Protein AF-A0A4Q5QJ90-F1 (afdb_monomer_lite)

Foldseek 3Di:
DDPLVVQQVVLVVQAQPVLVVCVVVVQWDPPDDSCLRRDPPSADNDNVVNCVPIGDDPDD

Radius of gyration: 11.87 Å; chains: 1; bounding box: 21×29×33 Å

Sequence (60 aa):
MQPAYLTRVLRLAFLAPAVTEALLAGKVRPEMNVTMLTLRGTVEPLWAEQVARLLPARLP

pLDDT: mean 82.18, std 8.99, range [46.41, 90.94]

Secondary structure (DSSP, 8-state):
--HHHHHHHHHHHTS-HHHHHHHHTT-S-TT--HHHHHSTTSS-SSHHHHHHHHSPP---

Structure (mmCIF, N/CA/C/O backbone):
data_AF-A0A4Q5QJ90-F1
#
_entry.id   AF-A0A4Q5QJ90-F1
#
loop_
_atom_site.group_PDB
_atom_site.id
_atom_site.type_symbol
_atom_site.label_atom_id
_atom_site.label_alt_id
_atom_site.label_comp_id
_atom_site.label_asym_id
_atom_site.label_entity_id
_atom_site.label_seq_id
_atom_site.pdbx_PDB_ins_code
_atom_site.Cartn_x
_atom_site.Cartn_y
_atom_site.Cartn_z
_atom_site.occupancy
_atom_site.B_iso_or_equiv
_atom_site.auth_seq_id
_atom_site.auth_comp_id
_atom_site.auth_asym_id
_atom_site.auth_atom_id
_atom_site.pdbx_PDB_model_num
ATOM 1 N N . MET A 1 1 ? 9.535 -15.343 -14.433 1.00 58.53 1 MET A N 1
ATOM 2 C CA . MET A 1 1 ? 8.646 -14.406 -13.705 1.00 58.53 1 MET A CA 1
ATOM 3 C C . MET A 1 1 ? 8.133 -13.353 -14.675 1.00 58.53 1 MET A C 1
ATOM 5 O O . MET A 1 1 ? 8.911 -12.901 -15.504 1.00 58.53 1 MET A O 1
ATOM 9 N N . GLN A 1 2 ? 6.853 -12.976 -14.613 1.00 82.56 2 GLN A N 1
ATOM 10 C CA . GLN A 1 2 ? 6.316 -11.915 -15.475 1.00 82.56 2 GLN A CA 1
ATOM 11 C C . GLN A 1 2 ? 6.804 -10.531 -14.987 1.00 82.56 2 GLN A C 1
ATOM 13 O O . GLN A 1 2 ? 6.650 -10.241 -13.798 1.00 82.56 2 GLN A O 1
ATOM 18 N N . PRO A 1 3 ? 7.339 -9.650 -15.857 1.00 77.62 3 PRO A N 1
ATOM 19 C CA . PRO A 1 3 ? 7.861 -8.329 -15.463 1.00 77.62 3 PRO A CA 1
ATOM 20 C C . PRO A 1 3 ? 6.861 -7.450 -14.691 1.00 77.62 3 PRO A C 1
ATOM 22 O O . PRO A 1 3 ? 7.230 -6.703 -13.780 1.00 77.62 3 PRO A O 1
ATOM 25 N N . ALA A 1 4 ? 5.570 -7.580 -15.009 1.00 79.44 4 ALA A N 1
ATOM 26 C CA . ALA A 1 4 ? 4.494 -6.874 -14.321 1.00 79.44 4 ALA A CA 1
ATOM 27 C C . ALA A 1 4 ? 4.339 -7.309 -12.853 1.00 79.44 4 ALA A C 1
ATOM 29 O O . ALA A 1 4 ? 4.083 -6.471 -11.992 1.00 79.44 4 ALA A O 1
ATOM 30 N N . TYR A 1 5 ? 4.535 -8.596 -12.552 1.00 80.06 5 TYR A N 1
ATOM 31 C CA . TYR A 1 5 ? 4.455 -9.117 -11.187 1.00 80.06 5 TYR A CA 1
ATOM 32 C C . TYR A 1 5 ? 5.583 -8.559 -10.316 1.00 80.06 5 TYR A C 1
ATOM 34 O O . TYR A 1 5 ? 5.318 -8.015 -9.247 1.00 80.06 5 TYR A O 1
ATOM 42 N N . LEU A 1 6 ? 6.824 -8.596 -10.816 1.00 84.62 6 LEU A N 1
ATOM 43 C CA . LEU A 1 6 ? 7.983 -8.055 -10.100 1.00 84.62 6 LEU A CA 1
ATOM 44 C C . LEU A 1 6 ? 7.804 -6.564 -9.781 1.00 84.62 6 LEU A C 1
ATOM 46 O O . LEU A 1 6 ? 8.080 -6.130 -8.669 1.00 84.62 6 LEU A O 1
ATOM 50 N N . THR A 1 7 ? 7.264 -5.791 -10.724 1.00 79.69 7 THR A N 1
ATOM 51 C CA . THR A 1 7 ? 6.999 -4.360 -10.517 1.00 79.69 7 THR A CA 1
ATOM 52 C C . THR A 1 7 ? 5.967 -4.115 -9.411 1.00 79.69 7 THR A C 1
ATOM 54 O O . THR A 1 7 ? 6.120 -3.182 -8.624 1.00 79.69 7 THR A O 1
ATOM 57 N N . ARG A 1 8 ? 4.917 -4.944 -9.326 1.00 77.44 8 ARG A N 1
ATOM 58 C CA . ARG A 1 8 ? 3.912 -4.849 -8.253 1.00 77.44 8 ARG A CA 1
ATOM 59 C C . ARG A 1 8 ? 4.516 -5.186 -6.892 1.00 77.44 8 ARG A C 1
ATOM 61 O O . ARG A 1 8 ? 4.284 -4.449 -5.942 1.00 77.44 8 ARG A O 1
ATOM 68 N N . VAL A 1 9 ? 5.323 -6.245 -6.820 1.00 81.25 9 VAL A N 1
ATOM 69 C CA . VAL A 1 9 ? 6.024 -6.643 -5.588 1.00 81.25 9 VAL A CA 1
ATOM 70 C C . VAL A 1 9 ? 6.974 -5.541 -5.119 1.00 81.25 9 VAL A C 1
ATOM 72 O O . VAL A 1 9 ? 6.938 -5.168 -3.951 1.00 81.25 9 VAL A O 1
ATOM 75 N N . LEU A 1 10 ? 7.763 -4.962 -6.029 1.00 81.00 10 LEU A N 1
ATOM 76 C CA . LEU A 1 10 ? 8.664 -3.859 -5.694 1.00 81.00 10 LEU A CA 1
ATOM 77 C C . LEU A 1 10 ? 7.900 -2.639 -5.163 1.00 81.00 10 LEU A C 1
ATOM 79 O O . LEU A 1 10 ? 8.314 -2.071 -4.162 1.00 81.00 10 LEU A O 1
ATOM 83 N N . ARG A 1 11 ? 6.760 -2.259 -5.757 1.00 77.62 11 ARG A N 1
ATOM 84 C CA . ARG A 1 11 ? 5.942 -1.143 -5.236 1.00 77.62 11 ARG A CA 1
ATOM 85 C C . ARG A 1 11 ? 5.468 -1.375 -3.810 1.00 77.62 11 ARG A C 1
ATOM 87 O O . ARG A 1 11 ? 5.551 -0.462 -2.997 1.00 77.62 11 ARG A O 1
ATOM 94 N N . LEU A 1 12 ? 5.003 -2.586 -3.514 1.00 80.00 12 LEU A N 1
ATOM 95 C CA . LEU A 1 12 ? 4.578 -2.945 -2.164 1.00 80.00 12 LEU A CA 1
ATOM 96 C C . LEU A 1 12 ? 5.747 -2.889 -1.170 1.00 80.00 12 LEU A C 1
ATOM 98 O O . LEU A 1 12 ? 5.556 -2.432 -0.049 1.00 80.00 12 LEU A O 1
ATOM 102 N N . ALA A 1 13 ? 6.958 -3.272 -1.587 1.00 82.25 13 ALA A N 1
ATOM 103 C CA . ALA A 1 13 ? 8.155 -3.188 -0.748 1.00 82.25 13 ALA A CA 1
ATOM 104 C C . ALA A 1 13 ? 8.572 -1.744 -0.397 1.00 82.25 13 ALA A C 1
ATOM 106 O O . ALA A 1 13 ? 9.279 -1.543 0.586 1.00 82.25 13 ALA A O 1
ATOM 107 N N . PHE A 1 14 ? 8.130 -0.745 -1.171 1.00 84.81 14 PHE A N 1
ATOM 108 C CA . PHE A 1 14 ? 8.408 0.679 -0.933 1.00 84.81 14 PHE A CA 1
ATOM 109 C C . PHE A 1 14 ? 7.234 1.446 -0.302 1.00 84.81 14 PHE A C 1
ATOM 111 O O . PHE A 1 14 ? 7.265 2.681 -0.246 1.00 84.81 14 PHE A O 1
ATOM 118 N N . LEU A 1 15 ? 6.210 0.741 0.190 1.00 89.06 15 LEU A N 1
ATOM 119 C CA . LEU A 1 15 ? 5.168 1.368 1.000 1.00 89.06 15 LEU A CA 1
ATOM 120 C C . LEU A 1 15 ? 5.760 1.956 2.283 1.00 89.06 15 LEU A C 1
ATOM 122 O O . LEU A 1 15 ? 6.634 1.366 2.919 1.00 89.06 15 LEU A O 1
ATOM 126 N N . ALA A 1 16 ? 5.253 3.122 2.674 1.00 90.88 16 ALA A N 1
ATOM 127 C CA . ALA A 1 16 ? 5.593 3.755 3.932 1.00 90.88 16 ALA A CA 1
ATOM 128 C C . ALA A 1 16 ? 5.290 2.784 5.086 1.00 90.88 16 ALA A C 1
ATOM 130 O O . ALA A 1 16 ? 4.183 2.239 5.128 1.00 90.88 16 ALA A O 1
ATOM 131 N N . PRO A 1 17 ? 6.201 2.606 6.060 1.00 88.69 17 PRO A N 1
ATOM 132 C CA . PRO A 1 17 ? 5.985 1.679 7.171 1.00 88.69 17 PRO A CA 1
ATOM 133 C C . PRO A 1 17 ? 4.641 1.890 7.880 1.00 88.69 17 PRO A C 1
ATOM 135 O O . PRO A 1 17 ? 3.905 0.939 8.105 1.00 88.69 17 PRO A O 1
ATOM 138 N N . ALA A 1 18 ? 4.248 3.146 8.123 1.00 88.75 18 ALA A N 1
ATOM 139 C CA . ALA A 1 18 ? 2.958 3.475 8.735 1.00 88.75 18 ALA A CA 1
ATOM 140 C C . ALA A 1 18 ? 1.743 3.006 7.910 1.00 88.75 18 ALA A C 1
ATOM 142 O O . ALA A 1 18 ? 0.717 2.645 8.482 1.00 88.75 18 ALA A O 1
ATOM 143 N N . VAL A 1 19 ? 1.852 2.999 6.577 1.00 88.94 19 VAL A N 1
ATOM 144 C CA . VAL A 1 19 ? 0.803 2.480 5.688 1.00 88.94 19 VAL A CA 1
ATOM 145 C C . VAL A 1 19 ? 0.730 0.961 5.783 1.00 88.94 19 VAL A C 1
ATOM 147 O O . VAL A 1 19 ? -0.366 0.418 5.890 1.00 88.94 19 VAL A O 1
ATOM 150 N N . THR A 1 20 ? 1.879 0.283 5.805 1.00 89.56 20 THR A N 1
ATOM 151 C CA . THR A 1 20 ? 1.954 -1.172 5.993 1.00 89.56 20 THR A CA 1
ATOM 152 C C . THR A 1 20 ? 1.331 -1.592 7.323 1.00 89.56 20 THR A C 1
ATOM 154 O O . THR A 1 20 ? 0.455 -2.453 7.338 1.00 89.56 20 THR A O 1
ATOM 157 N N . GLU A 1 21 ? 1.697 -0.933 8.424 1.00 90.50 21 GLU A N 1
ATOM 158 C CA . GLU A 1 21 ? 1.130 -1.206 9.750 1.00 90.50 21 GLU A CA 1
ATOM 159 C C . GLU A 1 21 ? -0.385 -0.970 9.792 1.00 90.50 21 GLU A C 1
ATOM 161 O O . GLU A 1 21 ? -1.141 -1.787 10.317 1.00 90.50 21 GLU A O 1
ATOM 166 N N . ALA A 1 22 ? -0.865 0.127 9.198 1.00 87.75 22 ALA A N 1
ATOM 167 C CA . ALA A 1 22 ? -2.294 0.409 9.133 1.00 87.75 22 ALA A CA 1
ATOM 168 C C . ALA A 1 22 ? -3.053 -0.626 8.293 1.00 87.75 22 ALA A C 1
ATOM 170 O O . ALA A 1 22 ? -4.156 -1.015 8.671 1.00 87.75 22 ALA A O 1
ATOM 171 N N . LEU A 1 23 ? -2.470 -1.092 7.186 1.00 87.31 23 LEU A N 1
ATOM 172 C CA . LEU A 1 23 ? -3.049 -2.134 6.340 1.00 87.31 23 LEU A CA 1
ATOM 173 C C . LEU A 1 23 ? -3.171 -3.457 7.105 1.00 87.31 23 LEU A C 1
ATOM 175 O O . LEU A 1 23 ? -4.235 -4.072 7.081 1.00 87.31 23 LEU A O 1
ATOM 179 N N . LEU A 1 24 ? -2.129 -3.840 7.850 1.00 87.19 24 LEU A N 1
ATOM 180 C CA . LEU A 1 24 ? -2.150 -5.012 8.732 1.00 87.19 24 LEU A CA 1
ATOM 181 C C . LEU A 1 24 ? -3.166 -4.864 9.874 1.00 87.19 24 LEU A C 1
ATOM 183 O O . LEU A 1 24 ? -3.820 -5.834 10.248 1.00 87.19 24 LEU A O 1
ATOM 187 N N . ALA A 1 25 ? -3.342 -3.650 10.398 1.00 87.94 25 ALA A N 1
ATOM 188 C CA . ALA A 1 25 ? -4.312 -3.347 11.447 1.00 87.94 25 ALA A CA 1
ATOM 189 C C . ALA A 1 25 ? -5.752 -3.132 10.937 1.00 87.94 25 ALA A C 1
ATOM 191 O O . ALA A 1 25 ? -6.642 -2.883 11.751 1.00 87.94 25 ALA A O 1
ATOM 192 N N . GLY A 1 26 ? -5.990 -3.157 9.619 1.00 86.56 26 GLY A N 1
ATOM 193 C CA . GLY A 1 26 ? -7.291 -2.832 9.018 1.00 86.56 26 GLY A CA 1
ATOM 194 C C . GLY A 1 26 ? -7.719 -1.364 9.183 1.00 86.56 26 GLY A C 1
ATOM 195 O O . GLY A 1 26 ? -8.904 -1.054 9.112 1.00 86.56 26 GLY A O 1
ATOM 196 N N . LYS A 1 27 ? -6.773 -0.448 9.421 1.00 87.31 27 LYS A N 1
ATOM 197 C CA . LYS A 1 27 ? -6.987 0.984 9.722 1.00 87.31 27 LYS A CA 1
ATOM 198 C C . LYS A 1 27 ? -6.692 1.886 8.522 1.00 87.31 27 LYS A C 1
ATOM 200 O O . LYS A 1 27 ? -6.000 2.897 8.629 1.00 87.31 27 LYS A O 1
ATOM 205 N N . VAL A 1 28 ? -7.192 1.491 7.365 1.00 86.44 28 VAL A N 1
ATOM 206 C CA . VAL A 1 28 ? -6.987 2.173 6.083 1.00 86.44 28 VAL A CA 1
ATOM 207 C C . VAL A 1 28 ? -8.290 2.800 5.610 1.00 86.44 28 VAL A C 1
ATOM 209 O O . VAL A 1 28 ? -9.362 2.469 6.117 1.00 86.44 28 VAL A O 1
ATOM 212 N N . ARG A 1 29 ? -8.212 3.743 4.668 1.00 83.88 29 ARG A N 1
ATOM 213 C CA . ARG A 1 29 ? -9.415 4.374 4.111 1.00 83.88 29 ARG A CA 1
ATOM 214 C C . ARG A 1 29 ? -10.320 3.333 3.425 1.00 83.88 29 ARG A C 1
ATOM 216 O O . ARG A 1 29 ? -9.782 2.454 2.749 1.00 83.88 29 ARG A O 1
ATOM 223 N N . PRO A 1 30 ? -11.659 3.437 3.536 1.00 82.50 30 PRO A N 1
ATOM 224 C CA . PRO A 1 30 ? -12.587 2.492 2.904 1.00 82.50 30 PRO A CA 1
ATOM 225 C C . PRO A 1 30 ? -12.424 2.385 1.384 1.00 82.50 30 PRO A C 1
ATOM 227 O O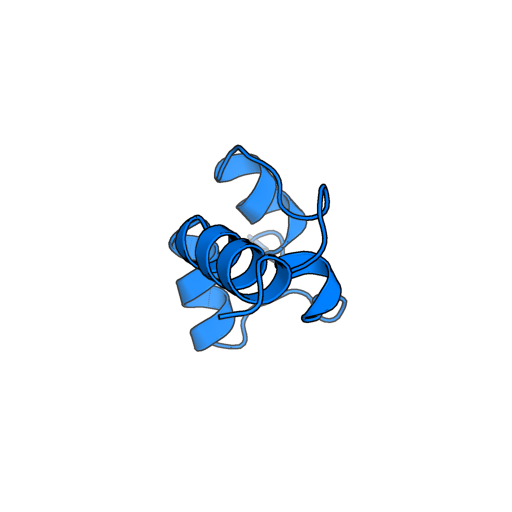 . PRO A 1 30 ? -12.679 1.338 0.798 1.00 82.50 30 PRO A O 1
ATOM 230 N N . GLU A 1 31 ? -11.981 3.463 0.738 1.00 83.56 31 GLU A N 1
ATOM 231 C CA . GLU A 1 31 ? -11.806 3.530 -0.713 1.00 83.56 31 GLU A CA 1
ATOM 232 C C . GLU A 1 31 ? -10.514 2.843 -1.186 1.00 83.56 31 GLU A C 1
ATOM 234 O O . GLU A 1 31 ? -10.293 2.681 -2.391 1.00 83.56 31 GLU A O 1
ATOM 239 N N . MET A 1 32 ? -9.641 2.446 -0.255 1.00 83.94 32 ME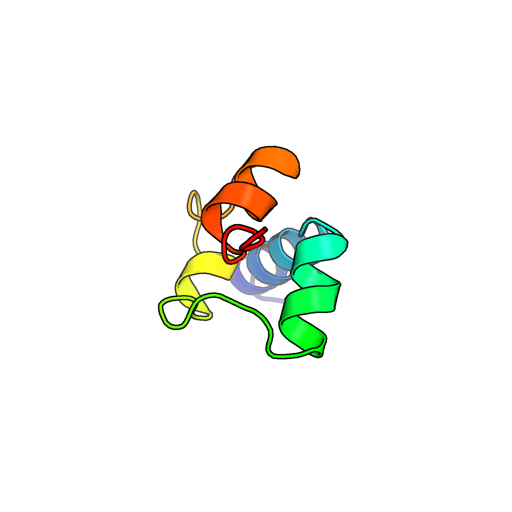T A N 1
ATOM 240 C CA . MET A 1 32 ? -8.357 1.848 -0.579 1.00 83.94 32 MET A CA 1
ATOM 241 C C . MET A 1 32 ? -8.537 0.416 -1.089 1.00 83.94 32 MET A C 1
ATOM 243 O O . MET A 1 32 ? -9.129 -0.442 -0.438 1.00 83.94 32 MET A O 1
ATOM 247 N N . ASN A 1 33 ? -7.969 0.136 -2.260 1.00 84.81 33 ASN A N 1
ATOM 248 C CA . ASN A 1 33 ? -8.027 -1.177 -2.893 1.00 84.81 33 ASN A CA 1
ATOM 249 C C . ASN A 1 33 ? -6.666 -1.585 -3.480 1.00 84.81 33 ASN A C 1
ATOM 251 O O . ASN A 1 33 ? -5.731 -0.788 -3.576 1.00 84.81 33 ASN A O 1
ATOM 255 N N . VAL A 1 34 ? -6.558 -2.845 -3.912 1.00 82.25 34 VAL A N 1
ATOM 256 C CA . VAL A 1 34 ? -5.313 -3.401 -4.476 1.00 82.25 34 VAL A CA 1
ATOM 257 C C . VAL A 1 34 ? -4.820 -2.627 -5.704 1.00 82.25 34 VAL A C 1
ATOM 259 O O . VAL A 1 34 ? -3.616 -2.515 -5.932 1.00 82.25 34 VAL A O 1
ATOM 262 N N . THR A 1 35 ? -5.732 -2.050 -6.485 1.00 84.50 35 THR A N 1
ATOM 263 C CA . THR A 1 35 ? -5.416 -1.281 -7.692 1.00 84.50 35 THR A CA 1
ATOM 264 C C . THR A 1 35 ? -4.633 -0.016 -7.347 1.00 84.50 35 THR A C 1
ATOM 266 O O . THR A 1 35 ? -3.629 0.272 -8.001 1.00 84.50 35 THR A O 1
ATOM 269 N N . MET A 1 36 ? -5.013 0.680 -6.271 1.00 85.00 36 MET A N 1
ATOM 270 C CA . MET A 1 36 ? -4.293 1.858 -5.776 1.00 85.00 36 MET A CA 1
ATOM 271 C C . MET A 1 36 ? -2.852 1.545 -5.347 1.00 85.00 36 MET A C 1
ATOM 273 O O . MET A 1 36 ? -1.976 2.392 -5.499 1.00 85.00 36 MET A O 1
ATOM 277 N N . LEU A 1 37 ? -2.578 0.325 -4.878 1.00 82.31 37 LEU A N 1
ATOM 278 C CA . LEU A 1 37 ? -1.246 -0.079 -4.407 1.00 82.31 37 LEU A CA 1
ATOM 279 C C . LEU A 1 37 ? -0.352 -0.660 -5.513 1.00 82.31 37 LEU A C 1
ATOM 281 O O . LEU A 1 37 ? 0.868 -0.712 -5.371 1.00 82.31 37 LEU A O 1
ATOM 285 N N . THR A 1 38 ? -0.942 -1.137 -6.612 1.00 78.31 38 THR A N 1
ATOM 286 C CA . THR A 1 38 ? -0.226 -1.979 -7.585 1.00 78.31 38 THR A CA 1
ATOM 287 C C . THR A 1 38 ? -0.110 -1.376 -8.983 1.00 78.31 38 THR A C 1
ATOM 289 O O . THR A 1 38 ? 0.798 -1.763 -9.732 1.00 78.31 38 THR A O 1
ATOM 292 N N . LEU A 1 39 ? -0.961 -0.416 -9.359 1.00 78.56 39 LEU A N 1
ATOM 293 C CA . LEU A 1 39 ? -0.849 0.270 -10.647 1.00 78.56 39 LEU A CA 1
ATOM 294 C C . LEU A 1 39 ? 0.300 1.291 -10.674 1.00 78.56 39 LEU A C 1
ATOM 296 O O . LEU A 1 39 ? 0.875 1.684 -9.662 1.00 78.56 39 LEU A O 1
ATOM 300 N N . ARG A 1 40 ? 0.732 1.656 -11.886 1.00 70.44 40 ARG A N 1
ATOM 301 C CA . ARG A 1 40 ? 1.798 2.648 -12.080 1.00 70.44 40 ARG A CA 1
ATOM 302 C C . ARG A 1 40 ? 1.235 4.043 -11.832 1.00 70.44 40 ARG A C 1
ATOM 304 O O . ARG A 1 40 ? 0.187 4.362 -12.374 1.00 70.44 40 ARG A O 1
ATOM 311 N N . GLY A 1 41 ? 1.955 4.856 -11.059 1.00 74.00 41 GLY A N 1
ATOM 312 C CA . GLY A 1 41 ? 1.569 6.241 -10.763 1.00 74.00 41 GLY A CA 1
ATOM 313 C C . GLY A 1 41 ? 0.473 6.388 -9.703 1.00 74.00 41 GLY A C 1
ATOM 314 O O . GLY A 1 41 ? -0.019 7.489 -9.504 1.00 74.00 41 GLY A O 1
ATOM 315 N N . THR A 1 42 ? 0.070 5.302 -9.035 1.00 77.81 42 THR A N 1
ATOM 316 C CA . THR A 1 42 ? -0.959 5.349 -7.982 1.00 77.81 42 THR A CA 1
ATOM 317 C C . THR A 1 42 ? -0.385 5.398 -6.568 1.00 77.81 42 THR A C 1
ATOM 319 O O . THR A 1 42 ? -1.08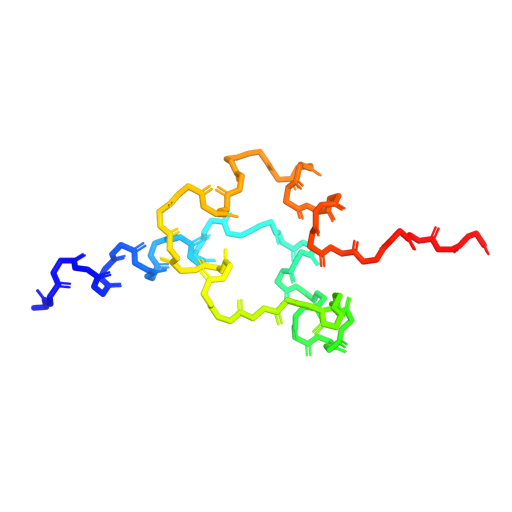8 5.812 -5.651 1.00 77.81 42 THR A O 1
ATOM 322 N N . VAL A 1 43 ? 0.881 5.003 -6.397 1.00 80.50 43 VAL A N 1
ATOM 323 C CA . VAL A 1 43 ? 1.626 5.125 -5.139 1.00 80.50 43 VAL A CA 1
ATOM 324 C C . 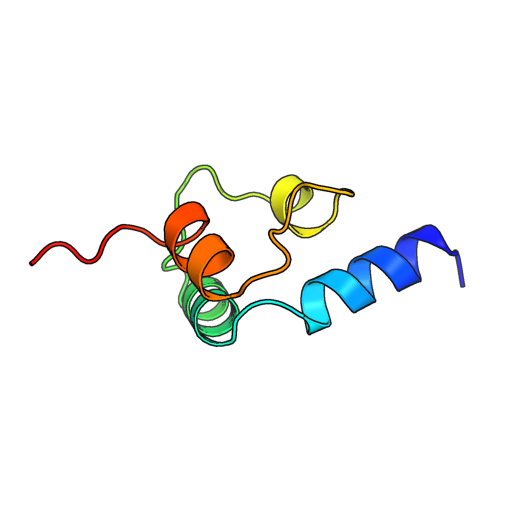VAL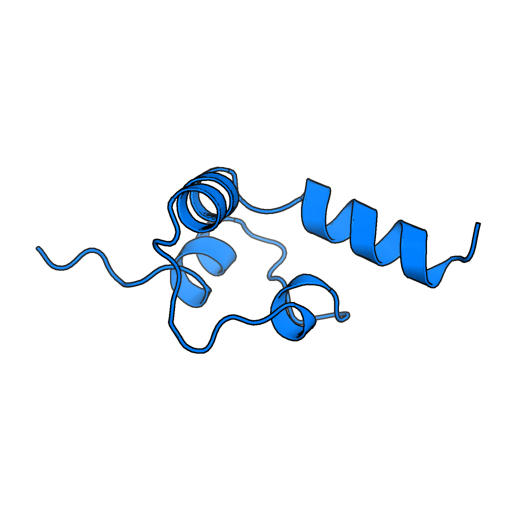 A 1 43 ? 2.601 6.283 -5.275 1.00 80.50 43 VAL A C 1
ATOM 326 O O . VAL A 1 43 ? 3.447 6.269 -6.173 1.00 80.50 43 VAL A O 1
ATOM 329 N N . GLU A 1 44 ? 2.466 7.264 -4.387 1.00 87.06 44 GLU A N 1
ATOM 330 C CA . GLU A 1 44 ? 3.353 8.424 -4.345 1.00 87.06 44 GLU A CA 1
ATOM 331 C C . GLU A 1 44 ? 4.780 8.008 -3.967 1.00 87.06 44 GLU A C 1
ATOM 333 O O . GLU A 1 44 ? 4.959 7.118 -3.130 1.00 87.06 44 GLU A O 1
ATOM 338 N N . PRO A 1 45 ? 5.817 8.622 -4.555 1.00 83.31 45 PRO A N 1
ATOM 339 C CA . PRO A 1 45 ? 7.201 8.274 -4.252 1.00 83.31 45 PRO A CA 1
ATOM 340 C C . PRO A 1 45 ? 7.610 8.683 -2.830 1.00 83.31 45 PRO A C 1
ATOM 342 O O . PRO A 1 45 ? 8.477 8.040 -2.240 1.00 83.31 45 PRO A O 1
ATOM 345 N N . LEU A 1 46 ? 6.992 9.727 -2.264 1.00 88.50 46 LEU A N 1
ATOM 346 C CA . LEU A 1 46 ? 7.289 10.205 -0.917 1.00 88.50 46 LEU A CA 1
ATOM 347 C C . LEU A 1 46 ? 6.356 9.564 0.113 1.00 88.50 46 LEU A C 1
ATOM 349 O O . LEU A 1 46 ? 5.132 9.633 0.009 1.00 88.50 46 LEU A O 1
ATOM 353 N N . TRP A 1 47 ? 6.928 9.000 1.177 1.00 90.00 47 TRP A N 1
ATOM 354 C CA . TRP A 1 47 ? 6.154 8.354 2.243 1.00 90.00 47 TRP A CA 1
ATOM 355 C C . TRP A 1 47 ? 5.153 9.279 2.938 1.00 90.00 47 TRP A C 1
ATOM 357 O O . TRP A 1 47 ? 4.067 8.830 3.297 1.00 90.00 47 TRP A O 1
ATOM 367 N N . ALA A 1 48 ? 5.481 10.562 3.107 1.00 88.25 48 ALA A N 1
ATOM 368 C CA . ALA A 1 48 ? 4.561 11.534 3.698 1.00 88.25 48 ALA A CA 1
ATOM 369 C C . ALA A 1 48 ? 3.276 11.683 2.862 1.00 88.25 48 ALA A C 1
ATOM 371 O O . ALA A 1 48 ? 2.173 11.727 3.409 1.00 88.25 48 ALA A O 1
ATOM 372 N N . GLU A 1 49 ? 3.412 11.684 1.537 1.00 90.94 49 GLU A N 1
ATOM 373 C CA . GLU A 1 49 ? 2.289 11.773 0.602 1.00 90.94 49 GLU A CA 1
ATOM 374 C C . GLU A 1 49 ? 1.484 10.468 0.582 1.00 90.94 49 GLU A C 1
ATOM 376 O O . GLU A 1 49 ? 0.252 10.503 0.585 1.00 90.94 49 GLU A O 1
ATOM 381 N N . GLN A 1 50 ? 2.158 9.313 0.666 1.00 89.44 50 GLN A N 1
ATOM 382 C CA . GLN A 1 50 ? 1.484 8.019 0.820 1.00 89.44 50 GLN A CA 1
ATOM 383 C C . GLN A 1 50 ? 0.619 7.983 2.087 1.00 89.44 50 GLN A C 1
ATOM 385 O O . GLN A 1 50 ? -0.538 7.571 2.027 1.00 89.44 50 GLN A O 1
ATOM 390 N N . VAL A 1 51 ? 1.154 8.444 3.222 1.00 90.19 51 VAL A N 1
ATOM 391 C CA . VAL A 1 51 ? 0.424 8.509 4.496 1.00 90.19 51 VAL A CA 1
ATOM 392 C C . VAL A 1 51 ? -0.795 9.421 4.380 1.00 90.19 51 VAL A C 1
ATOM 394 O O . VAL A 1 51 ? -1.898 8.994 4.713 1.00 90.19 51 VAL A O 1
ATOM 397 N N . ALA A 1 52 ? -0.625 10.642 3.865 1.00 88.44 52 ALA A N 1
ATOM 398 C CA . ALA A 1 52 ? -1.723 11.598 3.718 1.00 88.44 52 ALA A CA 1
ATOM 399 C C . ALA A 1 52 ? -2.855 11.061 2.822 1.00 88.44 52 ALA A C 1
ATOM 401 O O . ALA A 1 52 ? -4.040 11.254 3.114 1.00 88.44 52 ALA A O 1
ATOM 402 N N . ARG A 1 53 ? -2.487 10.360 1.743 1.00 86.88 53 ARG A N 1
ATOM 403 C CA . ARG A 1 53 ? -3.423 9.828 0.751 1.00 86.88 53 ARG A CA 1
ATOM 404 C C . ARG A 1 53 ? -4.128 8.550 1.210 1.00 86.88 53 ARG A C 1
ATOM 406 O O . ARG A 1 53 ? -5.320 8.403 0.957 1.00 86.88 53 ARG A O 1
ATOM 413 N N . LEU A 1 54 ? -3.413 7.623 1.850 1.00 87.00 54 LEU A N 1
ATOM 414 C CA . LEU A 1 54 ? -3.908 6.263 2.115 1.00 87.00 54 LEU A CA 1
ATOM 415 C C . LEU A 1 54 ? -4.460 6.077 3.528 1.00 87.00 54 LEU A C 1
ATOM 417 O O . LEU A 1 54 ? -5.312 5.211 3.742 1.00 87.00 54 LEU A O 1
ATOM 421 N N . LEU A 1 55 ? -4.008 6.884 4.488 1.00 87.81 55 LEU A N 1
ATOM 422 C CA . LEU A 1 55 ? -4.459 6.780 5.870 1.00 87.81 55 LEU A CA 1
ATOM 423 C C . LEU A 1 55 ? -5.540 7.815 6.172 1.00 87.81 55 LEU A C 1
ATOM 425 O O . LEU A 1 55 ? -5.523 8.918 5.612 1.00 87.81 55 LEU A O 1
ATOM 429 N N . PRO A 1 56 ? -6.508 7.476 7.040 1.00 83.62 56 PRO A N 1
ATOM 430 C CA . PRO A 1 56 ? -7.422 8.470 7.573 1.00 83.62 56 PRO A CA 1
ATOM 431 C C . PRO A 1 56 ? -6.621 9.557 8.298 1.00 83.62 56 PRO A C 1
ATOM 433 O O . PRO A 1 56 ? -5.622 9.271 8.963 1.00 83.62 56 PRO A O 1
ATOM 436 N N . ALA A 1 57 ? -7.060 10.813 8.174 1.00 76.38 57 ALA A N 1
ATOM 437 C CA . ALA A 1 57 ? -6.527 11.872 9.019 1.00 76.38 57 ALA A CA 1
ATOM 438 C C . ALA A 1 57 ? -6.748 11.446 10.473 1.00 76.38 57 ALA A C 1
ATOM 440 O O . ALA A 1 57 ? -7.848 11.012 10.825 1.00 76.38 57 ALA A O 1
ATOM 441 N N . ARG A 1 58 ? -5.702 11.517 11.301 1.00 61.97 58 ARG A N 1
ATOM 442 C CA . ARG A 1 58 ? -5.848 11.290 12.736 1.00 61.97 58 ARG A CA 1
ATOM 443 C C . ARG A 1 58 ? -6.851 12.330 13.230 1.00 61.97 58 ARG A C 1
ATOM 445 O O . ARG A 1 58 ? -6.525 13.514 13.253 1.00 61.97 58 ARG A O 1
ATOM 452 N N . LEU A 1 59 ? -8.079 11.899 13.520 1.00 48.22 59 LEU A N 1
ATOM 453 C CA . LEU A 1 59 ? -9.026 12.726 14.256 1.00 48.22 59 LEU A CA 1
ATOM 454 C C . LEU A 1 59 ? -8.334 13.088 15.583 1.00 48.22 59 LEU A C 1
ATOM 456 O O . LEU A 1 59 ? -7.748 12.180 16.189 1.00 48.22 59 LEU A O 1
ATOM 460 N N . PRO A 1 60 ? -8.289 14.379 15.958 1.00 46.41 60 PRO A N 1
ATOM 461 C CA . PRO A 1 60 ? -7.758 14.793 17.252 1.00 46.41 60 PRO A CA 1
ATOM 462 C C . PRO A 1 60 ? -8.507 14.116 18.404 1.00 46.41 60 PRO A C 1
ATOM 464 O O . PRO A 1 60 ? -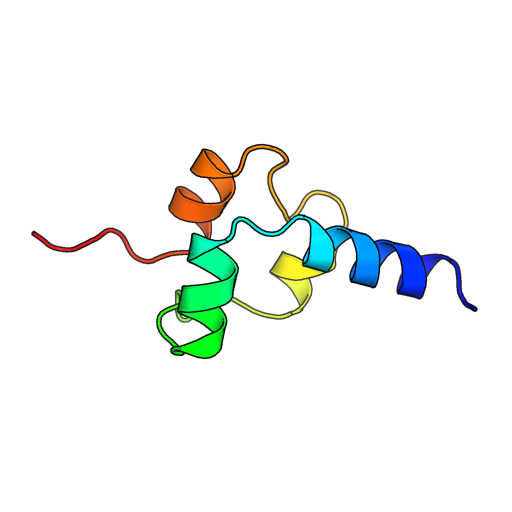9.720 13.843 18.246 1.00 46.41 60 PRO A O 1
#